Protein AF-A0A7X9JIZ4-F1 (afdb_monomer_lite)

Secondary structure (DSSP, 8-state):
-----EEE-GGGGGTT-SHHHHH-GGGTT-SS---EEEE-TTTTTSSPPPPHHHHHH--STTSSTTT--GGGEESEEE---TT-EEEEEETTS-EEEEEEEEE--STT--EEEEEEE--

Sequence (119 aa):
NLPSPVLSSPGEMDNSSTEAQTYYPCIANWNPRNYTLWDISLDNGNYAPLTAADFNAAQNDSLLIVSYHPVWGKKKFRWATTGKIIPFITGAGKLGLIHVVRADSVDTGSMIIDVKIQQ

Structure (mmCIF, N/CA/C/O backbone):
data_AF-A0A7X9JIZ4-F1
#
_entry.id   AF-A0A7X9JIZ4-F1
#
loop_
_atom_site.group_PDB
_atom_site.id
_atom_site.type_symbol
_atom_site.label_atom_id
_atom_site.label_alt_id
_atom_site.label_comp_id
_atom_site.label_asym_id
_atom_site.label_entity_id
_atom_site.label_seq_id
_atom_site.pdbx_PDB_ins_code
_atom_site.Cartn_x
_atom_site.Cartn_y
_atom_site.Cartn_z
_atom_site.occupancy
_atom_site.B_iso_or_equiv
_atom_site.auth_seq_id
_atom_site.auth_comp_id
_atom_site.auth_asym_id
_atom_site.auth_atom_id
_atom_site.pdbx_PDB_model_num
ATOM 1 N N . ASN A 1 1 ? 21.450 0.164 -7.819 1.00 49.53 1 ASN A N 1
ATOM 2 C CA . ASN A 1 1 ? 20.141 0.217 -7.137 1.00 49.53 1 ASN A CA 1
ATOM 3 C C . ASN A 1 1 ? 19.471 -1.126 -7.303 1.00 49.53 1 ASN A C 1
ATOM 5 O O . ASN A 1 1 ? 19.138 -1.467 -8.428 1.00 49.53 1 ASN A O 1
ATOM 9 N N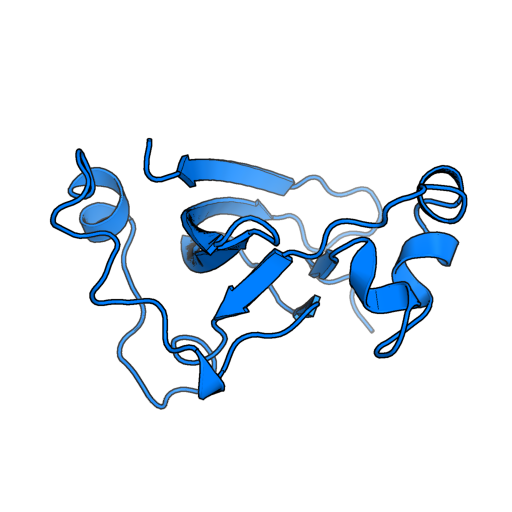 . LEU A 1 2 ? 19.365 -1.910 -6.230 1.00 53.34 2 LEU A N 1
ATOM 10 C CA . LEU A 1 2 ? 18.581 -3.145 -6.256 1.00 53.34 2 LEU A CA 1
ATOM 11 C C . LEU A 1 2 ? 17.095 -2.773 -6.403 1.00 53.34 2 LEU A C 1
ATOM 13 O O . LEU A 1 2 ? 16.680 -1.773 -5.804 1.00 53.34 2 LEU A O 1
ATOM 17 N N . PRO A 1 3 ? 16.304 -3.513 -7.197 1.00 69.81 3 PRO A N 1
ATOM 18 C CA . PRO A 1 3 ? 14.863 -3.319 -7.233 1.00 69.81 3 PRO A CA 1
ATOM 19 C C . PRO A 1 3 ? 14.313 -3.500 -5.815 1.00 69.81 3 PRO A C 1
ATOM 21 O O . PRO A 1 3 ? 14.637 -4.460 -5.117 1.00 69.81 3 PRO A O 1
ATOM 24 N N . SER A 1 4 ? 13.542 -2.513 -5.362 1.00 80.44 4 SER A N 1
ATOM 25 C CA . SER A 1 4 ? 12.956 -2.509 -4.024 1.00 80.44 4 SER A CA 1
ATOM 26 C C . SER A 1 4 ? 11.438 -2.578 -4.141 1.00 80.44 4 SER A C 1
ATOM 28 O O . SER A 1 4 ? 10.877 -1.948 -5.041 1.00 80.44 4 SER A O 1
ATOM 30 N N . PRO A 1 5 ? 10.764 -3.311 -3.244 1.00 88.56 5 PRO A N 1
ATOM 31 C CA . PRO A 1 5 ? 9.315 -3.293 -3.172 1.00 88.56 5 PRO A CA 1
ATOM 32 C C . PRO A 1 5 ? 8.812 -1.906 -2.760 1.00 88.56 5 PRO A C 1
ATOM 34 O O . PRO A 1 5 ? 9.238 -1.348 -1.741 1.00 88.56 5 PRO A O 1
ATOM 37 N N . VAL A 1 6 ? 7.906 -1.346 -3.562 1.00 89.75 6 VAL A N 1
ATOM 38 C CA . VAL A 1 6 ? 7.384 0.017 -3.405 1.00 89.75 6 VAL A CA 1
ATOM 39 C C . VAL A 1 6 ? 5.865 0.007 -3.523 1.00 89.75 6 VAL A C 1
ATOM 41 O O . VAL A 1 6 ? 5.315 -0.600 -4.440 1.00 89.75 6 VAL A O 1
ATOM 44 N N . LEU A 1 7 ? 5.199 0.732 -2.626 1.00 90.38 7 LEU A N 1
ATOM 45 C CA . LEU A 1 7 ? 3.788 1.084 -2.757 1.00 90.38 7 LEU A CA 1
ATOM 46 C C . LEU A 1 7 ? 3.697 2.513 -3.300 1.00 90.38 7 LEU A C 1
ATOM 48 O O . LEU A 1 7 ? 4.249 3.442 -2.705 1.00 90.38 7 LEU A O 1
ATOM 52 N N . SER A 1 8 ? 3.021 2.677 -4.435 1.00 90.25 8 SER A N 1
ATOM 53 C CA . SER A 1 8 ? 2.849 3.962 -5.119 1.00 90.25 8 SER A CA 1
ATOM 54 C C . SER A 1 8 ? 1.371 4.250 -5.320 1.00 90.25 8 SER A C 1
ATOM 56 O O . SER A 1 8 ? 0.626 3.431 -5.856 1.00 90.25 8 SER A O 1
ATOM 58 N N . SER A 1 9 ? 0.934 5.415 -4.851 1.00 90.38 9 SER A N 1
ATOM 59 C CA . SER A 1 9 ? -0.459 5.838 -4.956 1.00 90.38 9 SER A CA 1
ATOM 60 C C . SER A 1 9 ? -0.661 6.548 -6.299 1.00 90.38 9 SER A C 1
ATOM 62 O O . SER A 1 9 ? 0.191 7.354 -6.664 1.00 90.38 9 SER A O 1
ATOM 64 N N . PRO A 1 10 ? -1.793 6.381 -7.008 1.00 85.38 10 PRO A N 1
ATOM 65 C CA . PRO A 1 10 ? -2.052 7.117 -8.250 1.00 85.38 10 PRO A CA 1
ATOM 66 C C . PRO A 1 10 ? -1.926 8.640 -8.087 1.00 85.38 10 PRO A C 1
ATOM 68 O O . PRO A 1 10 ? -1.320 9.309 -8.922 1.00 85.38 10 PRO A O 1
ATOM 71 N N . GLY A 1 11 ? -2.403 9.183 -6.960 1.00 83.44 11 GLY A N 1
ATOM 72 C CA . GLY A 1 11 ? -2.251 10.604 -6.629 1.00 83.44 11 GLY A CA 1
ATOM 73 C C . GLY A 1 11 ? -0.815 11.073 -6.322 1.00 83.44 11 GLY A C 1
ATOM 74 O O . GLY A 1 11 ? -0.620 12.263 -6.067 1.00 83.44 11 GLY A O 1
ATOM 75 N N . GLU A 1 12 ? 0.197 10.187 -6.306 1.00 83.75 12 GLU A N 1
ATOM 76 C CA . GLU A 1 12 ? 1.632 10.554 -6.281 1.00 83.75 12 GLU A CA 1
ATOM 77 C C . GLU A 1 12 ? 1.985 11.412 -7.506 1.00 83.75 12 GLU A C 1
ATOM 79 O O . GLU A 1 12 ? 2.756 12.365 -7.389 1.00 83.75 12 GLU A O 1
ATOM 84 N N . MET A 1 13 ? 1.350 11.139 -8.650 1.00 83.25 13 MET A N 1
ATOM 85 C CA . MET A 1 13 ? 1.613 11.802 -9.933 1.00 83.25 13 MET A CA 1
ATOM 86 C C . MET A 1 13 ? 1.115 13.244 -10.014 1.00 83.25 13 MET A C 1
ATOM 88 O O . MET A 1 13 ? 1.514 13.970 -10.920 1.00 83.25 13 MET A O 1
ATOM 92 N N . ASP A 1 14 ? 0.274 13.677 -9.077 1.00 80.94 14 ASP A N 1
ATOM 93 C CA . ASP A 1 14 ? -0.273 15.034 -9.099 1.00 80.94 14 ASP A CA 1
ATOM 94 C C . ASP A 1 14 ? 0.711 16.062 -8.534 1.00 80.94 14 ASP A C 1
ATOM 96 O O . ASP A 1 14 ? 0.697 17.222 -8.934 1.00 80.94 14 ASP A O 1
ATOM 100 N N . ASN A 1 15 ? 1.547 15.663 -7.567 1.00 77.06 15 ASN A N 1
ATOM 101 C CA . ASN A 1 15 ? 2.394 16.609 -6.833 1.00 77.06 15 ASN A CA 1
ATOM 102 C C . ASN A 1 15 ? 3.607 15.996 -6.107 1.00 77.06 15 ASN A C 1
ATOM 104 O O . ASN A 1 15 ? 4.226 16.689 -5.302 1.00 77.06 15 ASN A O 1
ATOM 108 N N . SER A 1 16 ? 3.936 14.719 -6.329 1.00 77.00 16 SER A N 1
ATOM 109 C CA . SER A 1 16 ? 5.021 14.042 -5.605 1.00 77.00 16 SER A CA 1
ATOM 110 C C . SER A 1 16 ? 6.041 13.372 -6.523 1.00 77.00 16 SER A C 1
ATOM 112 O O . SER A 1 16 ? 7.236 13.541 -6.298 1.00 77.00 16 SER A O 1
ATOM 114 N N . SER A 1 17 ? 5.616 12.582 -7.512 1.00 82.00 17 SER A N 1
ATOM 115 C CA . SER A 1 17 ? 6.511 11.895 -8.454 1.00 82.00 17 SER A CA 1
ATOM 116 C C . SER A 1 17 ? 5.733 11.232 -9.588 1.00 82.00 17 SER A C 1
ATOM 118 O O . SER A 1 17 ? 4.607 10.776 -9.414 1.00 82.00 17 SER A O 1
ATOM 120 N N . THR A 1 18 ? 6.367 11.135 -10.753 1.00 84.19 18 THR A N 1
ATOM 121 C CA . THR A 1 18 ? 5.846 10.473 -11.952 1.00 84.19 18 THR A CA 1
ATOM 122 C C . THR A 1 18 ? 6.382 9.048 -12.135 1.00 84.19 18 THR A C 1
ATOM 124 O O . THR A 1 18 ? 6.166 8.444 -13.177 1.00 84.19 18 THR A O 1
ATOM 127 N N . GLU A 1 19 ? 7.071 8.462 -11.150 1.00 85.44 19 GLU A N 1
ATOM 128 C CA . GLU A 1 19 ? 7.631 7.105 -11.297 1.00 85.44 19 GLU A CA 1
ATOM 129 C C . GLU A 1 19 ? 6.545 6.045 -11.551 1.00 85.44 19 GLU A C 1
ATOM 131 O O . GLU A 1 19 ? 6.765 5.113 -12.320 1.00 85.44 19 GLU A O 1
ATOM 136 N N . ALA A 1 20 ? 5.360 6.190 -10.948 1.00 84.69 20 ALA A N 1
ATOM 137 C CA . ALA A 1 20 ? 4.294 5.197 -11.059 1.00 84.69 20 ALA A CA 1
ATOM 138 C C . ALA A 1 20 ? 3.790 5.016 -12.506 1.00 84.69 20 ALA A C 1
ATOM 140 O O . ALA A 1 20 ? 3.579 3.882 -12.928 1.00 84.69 20 ALA A O 1
ATOM 141 N N . GLN A 1 21 ? 3.678 6.094 -13.298 1.00 87.56 21 GLN A N 1
ATOM 142 C CA . GLN A 1 21 ? 3.286 6.002 -14.717 1.00 87.56 21 GLN A CA 1
ATOM 143 C C . GLN A 1 21 ? 4.354 5.347 -15.600 1.00 87.56 21 GLN A C 1
ATOM 145 O O . GLN A 1 21 ? 4.012 4.816 -16.652 1.00 87.56 21 GLN A O 1
ATOM 150 N N . THR A 1 22 ? 5.628 5.359 -15.194 1.00 86.94 22 THR A N 1
ATOM 151 C CA . THR A 1 22 ? 6.700 4.695 -15.952 1.00 86.94 22 THR A CA 1
ATOM 152 C C . THR A 1 22 ? 6.515 3.179 -15.946 1.00 86.94 22 THR A C 1
ATOM 154 O O . THR A 1 22 ? 6.746 2.531 -16.962 1.00 86.94 22 THR A O 1
ATOM 157 N N . TYR A 1 23 ? 6.070 2.618 -14.817 1.00 84.38 23 TYR A N 1
ATOM 158 C CA . TYR A 1 23 ? 5.842 1.176 -14.660 1.00 84.38 23 TYR A CA 1
ATOM 159 C C . TYR A 1 23 ? 4.394 0.766 -14.943 1.00 84.38 23 TYR A C 1
ATOM 161 O O . TYR A 1 23 ? 4.146 -0.337 -15.422 1.00 84.38 23 TYR A O 1
ATOM 169 N N . TYR A 1 24 ? 3.439 1.665 -14.697 1.00 86.25 24 TYR A N 1
ATOM 170 C CA . TYR A 1 24 ? 2.013 1.434 -14.905 1.00 86.25 24 TYR A CA 1
ATOM 171 C C . TYR A 1 24 ? 1.397 2.562 -15.751 1.00 86.25 24 TYR A C 1
ATOM 173 O O . TYR A 1 24 ? 0.652 3.394 -15.238 1.00 86.25 24 TYR A O 1
ATOM 181 N N . PRO A 1 25 ? 1.642 2.620 -17.072 1.00 88.06 25 PRO A N 1
ATOM 182 C CA . PRO A 1 25 ? 1.117 3.703 -17.911 1.00 88.06 25 PRO A CA 1
ATOM 183 C C . PRO A 1 25 ? -0.416 3.823 -17.885 1.00 88.06 25 PRO A C 1
ATOM 185 O O . PRO A 1 25 ? -0.966 4.907 -18.069 1.00 88.06 25 PRO A O 1
ATOM 188 N N . CYS A 1 26 ? -1.122 2.720 -17.610 1.00 87.00 26 CYS A N 1
ATOM 189 C CA . CYS A 1 26 ? -2.582 2.681 -17.550 1.00 87.00 26 CYS A CA 1
ATOM 190 C C . CYS A 1 26 ? -3.188 3.570 -16.450 1.00 87.00 26 CYS A C 1
ATOM 192 O O . CYS A 1 26 ? -4.331 4.003 -16.601 1.00 87.00 26 CYS A O 1
ATOM 194 N N . ILE A 1 27 ? -2.446 3.874 -15.376 1.00 86.62 27 ILE A N 1
ATOM 195 C CA . ILE A 1 27 ? -2.955 4.704 -14.273 1.00 86.62 27 ILE A CA 1
ATOM 196 C C . ILE A 1 27 ? -2.797 6.210 -14.529 1.00 86.62 27 ILE A C 1
ATOM 198 O O . ILE A 1 27 ? -3.401 7.017 -13.824 1.00 86.62 27 ILE A O 1
ATOM 202 N N . ALA A 1 28 ? -2.024 6.613 -15.548 1.00 86.31 28 ALA A N 1
ATOM 203 C CA . ALA A 1 28 ? -1.743 8.023 -15.840 1.00 86.31 28 ALA A CA 1
ATOM 204 C C . ALA A 1 28 ? -3.009 8.819 -16.217 1.00 86.31 28 ALA A C 1
ATOM 206 O O . ALA A 1 28 ? -3.146 9.996 -15.870 1.00 86.31 28 ALA A O 1
ATOM 207 N N . ASN A 1 29 ? -3.962 8.157 -16.879 1.00 87.06 29 ASN A N 1
ATOM 208 C CA . ASN A 1 29 ? -5.194 8.769 -17.383 1.00 87.06 29 ASN A CA 1
ATOM 209 C C . ASN A 1 29 ? -6.395 8.623 -16.431 1.00 87.06 29 ASN A C 1
ATOM 211 O O . ASN A 1 29 ? -7.515 8.955 -16.812 1.00 87.06 29 ASN A O 1
ATOM 215 N N . TRP A 1 30 ? -6.204 8.109 -15.210 1.00 88.94 30 TRP A N 1
ATOM 216 C CA . TRP A 1 30 ? -7.297 7.997 -14.241 1.00 88.94 30 TRP A CA 1
ATOM 217 C C . TRP A 1 30 ? -7.818 9.377 -13.829 1.00 88.94 30 TRP A C 1
ATOM 219 O O . TRP A 1 30 ? -7.034 10.292 -13.578 1.00 88.94 30 TRP A O 1
ATOM 229 N N . ASN A 1 31 ? -9.142 9.513 -13.736 1.00 85.19 31 ASN A N 1
ATOM 230 C CA . ASN A 1 31 ? -9.812 10.717 -13.254 1.00 85.19 31 ASN A CA 1
ATOM 231 C C . ASN A 1 31 ? -11.095 10.339 -12.477 1.00 85.19 31 ASN A C 1
ATOM 233 O O . ASN A 1 31 ? -12.016 9.802 -13.095 1.00 85.19 31 ASN A O 1
ATOM 237 N N . PRO A 1 32 ? -11.183 10.597 -11.158 1.00 84.25 32 PRO A N 1
ATOM 238 C CA . PRO A 1 32 ? -10.144 11.181 -10.308 1.00 84.25 32 PRO A CA 1
ATOM 239 C C . PRO A 1 32 ? -9.014 10.186 -9.994 1.00 84.25 32 PRO A C 1
ATOM 241 O O . PRO A 1 32 ? -9.231 8.976 -9.899 1.00 84.25 32 PRO A O 1
ATOM 244 N N . ARG A 1 33 ? -7.795 10.693 -9.771 1.00 85.00 33 ARG A N 1
ATOM 245 C CA . ARG A 1 33 ? -6.695 9.894 -9.207 1.00 85.00 33 ARG A CA 1
ATOM 246 C C . ARG A 1 33 ? -6.823 9.874 -7.692 1.00 85.00 33 ARG A C 1
ATOM 248 O O . ARG A 1 33 ? -6.382 10.790 -7.003 1.00 85.00 33 ARG A O 1
ATOM 255 N N . ASN A 1 34 ? -7.437 8.825 -7.159 1.00 85.75 34 ASN A N 1
ATOM 256 C CA . ASN A 1 34 ? -7.522 8.668 -5.711 1.00 85.75 34 ASN A CA 1
ATOM 257 C C . ASN A 1 34 ? -6.120 8.526 -5.110 1.00 85.75 34 ASN A C 1
ATOM 259 O O . ASN A 1 34 ? -5.251 7.851 -5.673 1.00 85.75 34 ASN A O 1
ATOM 263 N N . TYR A 1 35 ? -5.902 9.160 -3.958 1.00 85.00 35 TYR A N 1
ATOM 264 C CA . TYR A 1 35 ? -4.660 9.010 -3.217 1.00 85.00 35 TYR A CA 1
ATOM 265 C C . TYR A 1 35 ? -4.804 8.009 -2.072 1.00 85.00 35 TYR A C 1
ATOM 267 O O . TYR A 1 35 ? -5.873 7.845 -1.493 1.00 85.00 35 TYR A O 1
ATOM 275 N N . THR A 1 36 ? -3.706 7.338 -1.749 1.00 90.75 36 THR A N 1
ATOM 276 C CA . THR A 1 36 ? -3.513 6.607 -0.495 1.00 90.75 36 THR A CA 1
ATOM 277 C C . THR A 1 36 ? -2.257 7.161 0.158 1.00 90.75 36 THR A C 1
ATOM 279 O O . THR A 1 36 ? -1.258 7.390 -0.527 1.00 90.75 36 THR A O 1
ATOM 282 N N . LEU A 1 37 ? -2.321 7.439 1.458 1.00 91.62 37 LEU A N 1
ATOM 283 C CA . LEU A 1 37 ? -1.160 7.864 2.233 1.00 91.62 37 LEU A CA 1
ATOM 284 C C . LEU A 1 37 ? -0.755 6.730 3.163 1.00 91.62 37 LEU A C 1
ATOM 286 O O . LEU A 1 37 ? -1.569 6.279 3.965 1.00 91.62 37 LEU A O 1
ATOM 290 N N . TRP A 1 38 ? 0.495 6.298 3.059 1.00 91.56 38 TRP A N 1
ATOM 291 C CA . TRP A 1 38 ? 1.098 5.319 3.957 1.00 91.56 38 TRP A CA 1
ATOM 292 C C . TRP A 1 38 ? 1.867 6.027 5.059 1.00 91.56 38 TRP A C 1
ATOM 294 O O . TRP A 1 38 ? 2.630 6.956 4.785 1.00 91.56 38 TRP A O 1
ATOM 304 N N . ASP A 1 39 ? 1.666 5.587 6.292 1.00 89.88 39 ASP A N 1
ATOM 305 C CA . ASP A 1 39 ? 2.393 6.101 7.440 1.00 89.88 39 ASP A CA 1
ATOM 306 C C . ASP A 1 39 ? 3.803 5.499 7.496 1.00 89.88 39 ASP A C 1
ATOM 308 O O . ASP A 1 39 ? 3.978 4.283 7.578 1.00 89.88 39 ASP A O 1
ATOM 312 N N . ILE A 1 40 ? 4.815 6.366 7.459 1.00 87.62 40 ILE A N 1
ATOM 313 C CA . ILE A 1 40 ? 6.230 5.987 7.585 1.00 87.62 40 ILE A CA 1
ATOM 314 C C . ILE A 1 40 ? 6.775 6.165 9.012 1.00 87.62 40 ILE A C 1
ATOM 316 O O . ILE A 1 40 ? 7.971 5.980 9.237 1.00 87.62 40 ILE A O 1
ATOM 320 N N . SER A 1 41 ? 5.938 6.554 9.976 1.00 84.38 41 SER A N 1
ATOM 321 C CA . SER A 1 41 ? 6.322 6.805 11.372 1.00 84.38 41 SER A CA 1
ATOM 322 C C . SER A 1 41 ? 6.886 5.564 12.071 1.00 84.38 41 SER A C 1
ATOM 324 O O . SER A 1 41 ? 7.786 5.663 12.900 1.00 84.38 41 SER A O 1
ATOM 326 N N . LEU A 1 42 ? 6.412 4.382 11.685 1.00 79.94 42 LEU A N 1
ATOM 327 C CA . LEU A 1 42 ? 6.906 3.104 12.196 1.00 79.94 42 LEU A CA 1
ATOM 328 C C . LEU A 1 42 ? 8.207 2.657 11.512 1.00 79.94 42 LEU A C 1
ATOM 330 O O . LEU A 1 42 ? 8.894 1.775 12.018 1.00 79.94 42 LEU A O 1
ATOM 334 N N . ASP A 1 43 ? 8.552 3.262 10.370 1.00 77.69 43 ASP A N 1
ATOM 335 C CA . ASP A 1 43 ? 9.732 2.907 9.573 1.00 77.69 43 ASP A CA 1
ATOM 336 C C . ASP A 1 43 ? 10.913 3.866 9.774 1.00 77.69 43 ASP A C 1
ATOM 338 O O . ASP A 1 43 ? 12.062 3.526 9.506 1.00 77.69 43 ASP A O 1
ATOM 342 N N . ASN A 1 44 ? 10.646 5.076 10.266 1.00 72.50 44 ASN A N 1
ATOM 343 C CA . ASN A 1 44 ? 11.671 6.087 10.533 1.00 72.50 44 ASN A CA 1
ATOM 344 C C . ASN A 1 44 ? 12.316 5.957 11.929 1.00 72.50 44 ASN A C 1
ATOM 346 O O . ASN A 1 44 ? 13.150 6.786 12.287 1.00 72.50 44 ASN A O 1
ATOM 350 N N . GLY A 1 45 ? 11.927 4.942 12.711 1.00 68.81 45 GLY A N 1
ATOM 351 C CA . GLY A 1 45 ? 12.443 4.681 14.057 1.00 68.81 45 GLY A CA 1
ATOM 352 C C . GLY A 1 45 ? 11.866 5.570 15.164 1.00 68.81 45 GLY A C 1
ATOM 353 O O . GLY A 1 45 ? 12.277 5.428 16.313 1.00 68.81 45 GLY A O 1
ATOM 354 N N . ASN A 1 46 ? 10.918 6.462 14.856 1.00 70.31 46 ASN A N 1
ATOM 355 C CA . ASN A 1 46 ? 10.288 7.327 15.860 1.00 70.31 46 ASN A CA 1
ATOM 356 C C . ASN A 1 46 ? 9.244 6.589 16.710 1.00 70.31 46 ASN A C 1
ATOM 358 O O . ASN A 1 46 ? 8.953 7.017 17.825 1.00 70.31 46 ASN A O 1
ATOM 362 N N . TYR A 1 47 ? 8.689 5.488 16.197 1.00 76.19 47 TYR A N 1
ATOM 363 C CA . TYR A 1 47 ? 7.682 4.678 16.877 1.00 76.19 47 TYR A CA 1
ATOM 364 C C . TYR A 1 47 ? 7.997 3.188 16.736 1.00 76.19 47 TYR A C 1
ATOM 366 O O . TYR A 1 47 ? 8.645 2.764 15.778 1.00 76.19 47 TYR A O 1
ATOM 374 N N . ALA A 1 48 ? 7.543 2.389 17.704 1.00 80.19 48 ALA A N 1
ATOM 375 C CA . ALA A 1 48 ? 7.730 0.944 17.673 1.00 80.19 48 ALA A CA 1
ATOM 376 C C . ALA A 1 48 ? 6.972 0.329 16.479 1.00 80.19 48 ALA A C 1
ATOM 378 O O . ALA A 1 48 ? 5.794 0.646 16.299 1.00 80.19 48 ALA A O 1
ATOM 379 N N . PRO A 1 49 ? 7.604 -0.546 15.676 1.00 81.38 49 PRO A N 1
ATOM 380 C CA . PRO A 1 49 ? 6.943 -1.172 14.542 1.00 81.38 49 PRO A CA 1
ATOM 381 C C . PRO A 1 49 ? 5.824 -2.105 15.007 1.00 81.38 49 PRO A C 1
ATOM 383 O O . PRO A 1 49 ? 5.952 -2.805 16.010 1.00 81.38 49 PRO A O 1
ATOM 386 N N . LEU A 1 50 ? 4.739 -2.138 14.238 1.00 84.69 50 LEU A N 1
ATOM 387 C CA . LEU A 1 50 ? 3.650 -3.086 14.444 1.00 84.69 50 LEU A CA 1
ATOM 388 C C . LEU A 1 50 ? 4.060 -4.496 14.006 1.00 84.69 50 LEU A C 1
ATOM 390 O O . LEU A 1 50 ? 4.804 -4.677 13.037 1.00 84.69 50 LEU A O 1
ATOM 394 N N . THR A 1 51 ? 3.523 -5.498 14.694 1.00 86.19 51 THR A N 1
ATOM 395 C CA . THR A 1 51 ? 3.780 -6.915 14.428 1.00 86.19 51 THR A CA 1
ATOM 396 C C . THR A 1 51 ? 2.611 -7.587 13.707 1.00 86.19 51 THR A C 1
ATOM 398 O O . THR A 1 51 ? 1.473 -7.117 13.725 1.00 86.19 51 THR A O 1
ATOM 401 N N . ALA A 1 52 ? 2.860 -8.756 13.110 1.00 86.81 52 ALA A N 1
ATOM 402 C CA . ALA A 1 52 ? 1.795 -9.575 12.528 1.00 86.81 52 ALA A CA 1
ATOM 403 C C . ALA A 1 52 ? 0.731 -9.994 13.566 1.00 86.81 52 ALA A C 1
ATOM 405 O O . ALA A 1 52 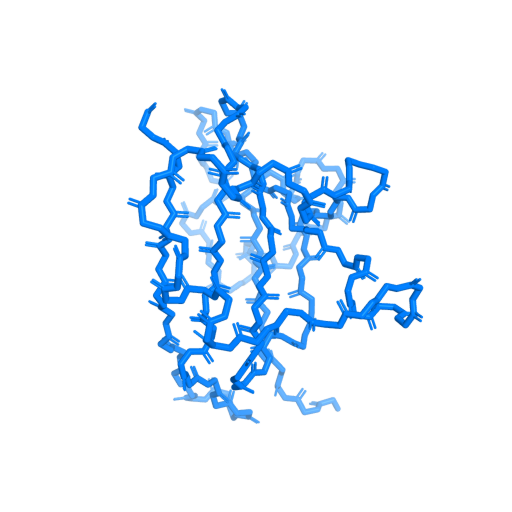? -0.434 -10.178 13.214 1.00 86.81 52 ALA A O 1
ATOM 406 N N . ALA A 1 53 ? 1.101 -10.114 14.847 1.00 86.12 53 ALA A N 1
ATOM 407 C CA . ALA A 1 53 ? 0.145 -10.373 15.921 1.00 86.12 53 ALA A CA 1
ATOM 408 C C . ALA A 1 53 ? -0.811 -9.185 16.115 1.00 86.12 53 ALA A C 1
ATOM 410 O O . ALA A 1 53 ? -2.021 -9.399 16.190 1.00 86.12 53 ALA A O 1
ATOM 411 N N . ASP A 1 54 ? -0.292 -7.952 16.090 1.00 84.00 54 ASP A N 1
ATOM 412 C CA . ASP A 1 54 ? -1.106 -6.729 16.156 1.00 84.00 54 ASP A CA 1
ATOM 413 C C . ASP A 1 54 ? -2.059 -6.637 14.960 1.00 84.00 54 ASP A C 1
ATOM 415 O O . ASP A 1 54 ? -3.250 -6.357 15.110 1.00 84.00 54 ASP A O 1
ATOM 419 N N . PHE A 1 55 ? -1.558 -6.966 13.764 1.00 86.38 55 PHE A N 1
ATOM 420 C CA . PHE A 1 55 ? -2.380 -7.035 12.560 1.00 86.38 55 PHE A CA 1
ATOM 421 C C . PHE A 1 55 ? -3.502 -8.070 12.686 1.00 86.38 55 PHE A C 1
ATOM 423 O O . PHE A 1 55 ? -4.647 -7.785 12.340 1.00 86.38 55 PHE A O 1
ATOM 430 N N . ASN A 1 56 ? -3.216 -9.266 13.202 1.00 84.75 56 ASN A N 1
ATOM 431 C CA . ASN A 1 56 ? -4.217 -10.322 13.378 1.00 84.75 56 ASN A CA 1
ATOM 432 C C . ASN A 1 56 ? -5.249 -9.983 14.464 1.00 84.75 56 ASN A C 1
ATOM 434 O O . ASN A 1 56 ? -6.430 -10.303 14.291 1.00 84.75 56 ASN A O 1
ATOM 438 N N . ALA A 1 57 ? -4.824 -9.295 15.526 1.00 82.69 57 ALA A N 1
ATOM 439 C CA . ALA A 1 57 ? -5.684 -8.804 16.600 1.00 82.69 57 ALA A CA 1
ATOM 440 C C . ALA A 1 57 ? -6.611 -7.658 16.153 1.00 82.69 57 ALA A C 1
ATOM 442 O O . ALA A 1 57 ? -7.686 -7.482 16.729 1.00 82.69 57 ALA A O 1
ATOM 443 N N . ALA A 1 58 ? -6.251 -6.916 15.100 1.00 77.12 58 ALA A N 1
ATOM 444 C CA . ALA A 1 58 ? -7.119 -5.913 14.488 1.00 77.12 58 ALA A CA 1
ATOM 445 C C . ALA A 1 58 ? -8.307 -6.592 13.773 1.00 77.12 58 ALA A C 1
ATOM 447 O O . ALA A 1 58 ? -8.239 -6.930 12.592 1.00 77.12 58 ALA A O 1
ATOM 448 N N . GLN A 1 59 ? -9.378 -6.870 14.518 1.00 69.25 59 GLN A N 1
ATOM 449 C CA . GLN A 1 59 ? -10.571 -7.587 14.042 1.00 69.25 59 GLN A CA 1
ATOM 450 C C . GLN A 1 59 ? -11.760 -6.646 13.747 1.00 69.25 59 GLN A C 1
ATOM 452 O O . GLN A 1 59 ? -12.611 -7.018 12.953 1.00 69.25 59 GLN A O 1
ATOM 457 N N . ASN A 1 60 ? -11.806 -5.444 14.344 1.00 61.06 60 ASN A N 1
ATOM 458 C CA . ASN A 1 60 ? -12.838 -4.401 14.173 1.00 61.06 60 ASN A CA 1
ATOM 459 C C . ASN A 1 60 ? -12.239 -2.988 14.406 1.00 61.06 60 ASN A C 1
ATOM 461 O O . ASN A 1 60 ? -11.096 -2.875 14.859 1.00 61.06 60 ASN A O 1
ATOM 465 N N . ASP A 1 61 ? -13.025 -1.929 14.154 1.00 53.34 61 ASP A N 1
ATOM 466 C CA . ASP A 1 61 ? -12.714 -0.478 14.243 1.00 53.34 61 ASP A CA 1
ATOM 467 C C . ASP A 1 61 ? -11.929 0.018 15.472 1.00 53.34 61 ASP A C 1
ATOM 469 O O . ASP A 1 61 ? -11.374 1.116 15.460 1.00 53.34 61 ASP A O 1
ATOM 473 N N . SER A 1 62 ? -11.847 -0.765 16.545 1.00 51.47 62 SER A N 1
ATOM 474 C CA . SER A 1 62 ? -11.312 -0.326 17.837 1.00 51.47 62 SER A CA 1
ATOM 475 C C . SER A 1 62 ? -9.779 -0.313 17.954 1.00 51.47 62 SER A C 1
ATOM 477 O O . SER A 1 62 ? -9.268 0.235 18.925 1.00 51.47 62 SER A O 1
ATOM 479 N N . LEU A 1 63 ? -9.029 -0.873 16.996 1.00 55.28 63 LEU A N 1
ATOM 480 C CA . LEU A 1 63 ? -7.549 -0.907 17.030 1.00 55.28 63 LEU A CA 1
ATOM 481 C C . LEU A 1 63 ? -6.873 -0.241 15.814 1.00 55.28 63 LEU A C 1
ATOM 483 O O . LEU A 1 63 ? -5.660 -0.040 15.819 1.00 55.28 63 LEU A O 1
ATOM 487 N N . LEU A 1 64 ? -7.644 0.155 14.794 1.00 58.28 64 LEU A N 1
ATOM 488 C CA . LEU A 1 64 ? -7.139 0.800 13.569 1.00 58.28 64 LEU A CA 1
ATOM 489 C C . LEU A 1 64 ? -6.645 2.243 13.793 1.00 58.28 64 LEU A C 1
ATOM 491 O O . LEU A 1 64 ? -5.827 2.740 13.024 1.00 58.28 64 LEU A O 1
ATOM 495 N N . ILE A 1 65 ? -7.111 2.904 14.857 1.00 51.91 65 ILE A N 1
ATOM 496 C CA . ILE A 1 65 ? -6.947 4.351 15.083 1.00 51.91 65 ILE A CA 1
ATOM 497 C C . ILE A 1 65 ? -5.632 4.733 15.791 1.00 51.91 65 ILE A C 1
ATOM 499 O O . ILE A 1 65 ? -5.187 5.867 15.657 1.00 51.91 65 ILE A O 1
ATOM 503 N N . VAL A 1 66 ? -4.965 3.823 16.509 1.00 55.03 66 VAL A N 1
ATOM 504 C CA . VAL A 1 66 ? -3.783 4.195 17.324 1.00 55.03 66 VAL A CA 1
ATOM 505 C C . VAL A 1 66 ? -2.478 4.267 16.520 1.00 55.03 66 VAL A C 1
ATOM 507 O O . VAL A 1 66 ? -1.529 4.906 16.962 1.00 55.03 66 VAL A O 1
ATOM 510 N N . SER A 1 67 ? -2.404 3.646 15.340 1.00 63.75 67 SER A N 1
ATOM 511 C CA . SER A 1 67 ? -1.123 3.492 14.633 1.00 63.75 67 SER A CA 1
ATOM 512 C C . SER A 1 67 ? -0.879 4.466 13.484 1.00 63.75 67 SER A C 1
ATOM 514 O O . SER A 1 67 ? 0.282 4.703 13.161 1.00 63.75 67 SER A O 1
ATOM 516 N N . TYR A 1 68 ? -1.924 5.032 12.869 1.00 77.50 68 TYR A N 1
ATOM 517 C CA . TYR A 1 68 ? -1.751 5.976 11.764 1.00 77.50 68 TYR A CA 1
ATOM 518 C C . TYR A 1 68 ? -1.482 7.390 12.283 1.00 77.50 68 TYR A C 1
ATOM 520 O O . TYR A 1 68 ? -2.339 8.014 12.908 1.00 77.50 68 TYR A O 1
ATOM 528 N N . HIS A 1 69 ? -0.314 7.926 11.946 1.00 81.06 69 HIS A N 1
ATOM 529 C CA . HIS A 1 69 ? 0.103 9.283 12.265 1.00 81.06 69 HIS A CA 1
ATOM 530 C C . HIS A 1 69 ? -0.029 10.186 11.026 1.00 81.06 69 HIS A C 1
ATOM 532 O O . HIS A 1 69 ? 0.810 10.125 10.122 1.00 81.06 69 HIS A O 1
ATOM 538 N N . PRO A 1 70 ? -1.022 11.100 10.974 1.00 79.69 70 PRO A N 1
ATOM 539 C CA . PRO A 1 70 ? -1.307 11.895 9.776 1.00 79.69 70 PRO A CA 1
ATOM 540 C C . PRO A 1 70 ? -0.131 12.734 9.266 1.00 79.69 70 PRO A C 1
ATOM 542 O O . PRO A 1 70 ? 0.017 12.918 8.060 1.00 79.69 70 PRO A O 1
ATOM 545 N N . VAL A 1 71 ? 0.733 13.205 10.172 1.00 84.62 71 VAL A N 1
ATOM 546 C CA . VAL A 1 71 ? 1.925 14.016 9.855 1.00 84.62 71 VAL A CA 1
ATOM 547 C C . V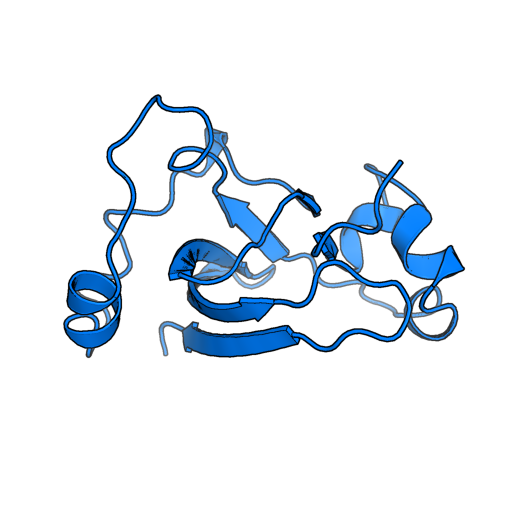AL A 1 71 ? 2.926 13.255 8.974 1.00 84.62 71 VAL A C 1
ATOM 549 O O . VAL A 1 71 ? 3.679 13.859 8.207 1.00 84.62 71 VAL A O 1
ATOM 552 N N . TRP A 1 72 ? 2.917 11.925 9.050 1.00 84.38 72 TRP A N 1
ATOM 553 C CA . TRP A 1 72 ? 3.865 11.048 8.371 1.00 84.38 72 TRP A CA 1
ATOM 554 C C . TRP A 1 72 ? 3.274 10.354 7.139 1.00 84.38 72 TRP A C 1
ATOM 556 O O . TRP A 1 72 ? 3.976 9.586 6.488 1.00 84.38 72 TRP A O 1
ATOM 566 N N . GLY A 1 73 ? 2.033 10.663 6.756 1.00 86.75 73 GLY A N 1
ATOM 567 C CA . GLY A 1 73 ? 1.409 10.112 5.556 1.00 86.75 73 GLY A CA 1
ATOM 568 C C . GLY A 1 73 ? 2.158 10.497 4.275 1.00 86.75 73 GLY A C 1
ATOM 569 O O . GLY A 1 73 ? 2.278 11.679 3.935 1.00 86.75 73 GLY A O 1
ATOM 570 N N . LYS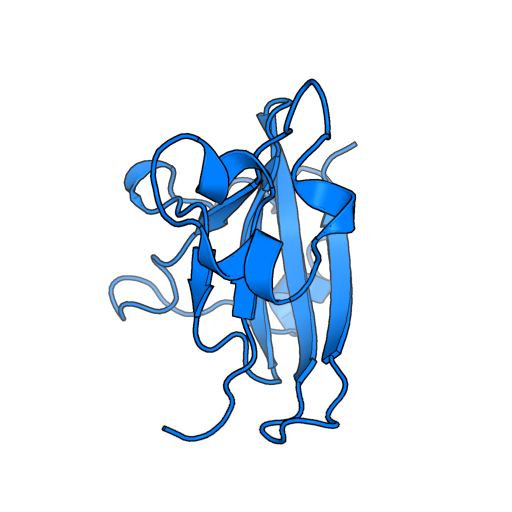 A 1 74 ? 2.648 9.504 3.527 1.00 89.69 74 LYS A N 1
ATOM 571 C CA . LYS A 1 74 ? 3.319 9.691 2.231 1.00 89.69 74 LYS A CA 1
ATOM 572 C C . LYS A 1 74 ? 2.556 9.001 1.111 1.00 89.69 74 LYS A C 1
ATOM 574 O O . LYS A 1 74 ? 2.085 7.882 1.258 1.00 89.69 74 LYS A O 1
ATOM 579 N N . LYS A 1 75 ? 2.524 9.642 -0.060 1.00 89.44 75 LYS A N 1
ATOM 580 C CA . LYS A 1 75 ? 1.945 9.096 -1.303 1.00 89.44 75 LYS A CA 1
ATOM 581 C C . LYS A 1 75 ? 2.801 8.002 -1.954 1.00 89.44 75 LYS A C 1
ATOM 583 O O . LYS A 1 75 ? 2.449 7.503 -3.018 1.00 89.44 75 LYS A O 1
ATOM 588 N N . LYS A 1 76 ? 3.930 7.666 -1.330 1.00 89.31 76 LYS A N 1
ATOM 589 C CA . LYS A 1 76 ? 4.845 6.609 -1.734 1.00 89.31 76 LYS A CA 1
ATOM 590 C C . LYS A 1 76 ? 5.497 6.001 -0.502 1.00 89.31 76 LYS A C 1
ATOM 592 O O . LYS A 1 76 ? 6.046 6.739 0.316 1.00 89.31 76 LYS A O 1
ATOM 597 N N . PHE A 1 77 ? 5.499 4.678 -0.421 1.00 89.62 77 PHE A N 1
ATOM 598 C CA . PHE A 1 77 ? 6.223 3.923 0.596 1.00 89.62 77 PHE A CA 1
ATOM 599 C C . PHE A 1 77 ? 7.313 3.092 -0.083 1.00 89.62 77 PHE A C 1
ATOM 601 O O . PHE A 1 77 ? 7.014 2.199 -0.876 1.00 89.62 77 PHE A O 1
ATOM 608 N N . ARG A 1 78 ? 8.585 3.396 0.194 1.00 88.44 78 ARG A N 1
ATOM 609 C CA . ARG A 1 78 ? 9.724 2.598 -0.292 1.00 88.44 78 ARG A CA 1
ATOM 610 C C . ARG A 1 78 ? 10.084 1.539 0.748 1.00 88.44 78 ARG A C 1
ATOM 612 O O . ARG A 1 78 ? 9.840 1.748 1.927 1.00 88.44 78 ARG A O 1
ATOM 619 N N . TRP A 1 79 ? 10.693 0.436 0.316 1.00 88.19 79 TRP A N 1
ATOM 620 C CA . TRP A 1 79 ? 11.119 -0.650 1.208 1.00 88.19 79 TRP A CA 1
ATOM 621 C C . TRP A 1 79 ? 9.957 -1.315 1.957 1.00 88.19 79 TRP A C 1
ATOM 623 O O . TRP A 1 79 ? 10.054 -1.599 3.152 1.00 88.19 79 TRP A O 1
ATOM 633 N N . ALA A 1 80 ? 8.860 -1.596 1.248 1.00 91.38 80 ALA A N 1
ATOM 634 C CA . ALA A 1 80 ? 7.763 -2.427 1.746 1.00 91.38 80 ALA A CA 1
ATOM 635 C C . ALA A 1 80 ? 8.195 -3.906 1.775 1.00 91.38 80 ALA A C 1
ATOM 637 O O . ALA A 1 80 ? 7.766 -4.710 0.954 1.00 91.38 80 ALA A O 1
ATOM 638 N N . THR A 1 81 ? 9.135 -4.247 2.656 1.00 92.19 81 THR A N 1
ATOM 639 C CA . THR A 1 81 ? 9.724 -5.589 2.748 1.00 92.19 81 THR A CA 1
ATOM 640 C C . THR A 1 81 ? 8.818 -6.561 3.498 1.00 92.19 81 THR A C 1
ATOM 642 O O . THR A 1 81 ? 7.974 -6.153 4.295 1.00 92.19 81 THR A O 1
ATOM 645 N N . THR A 1 82 ? 9.039 -7.857 3.276 1.00 93.81 82 THR A N 1
ATOM 646 C CA . THR A 1 82 ? 8.367 -8.954 3.986 1.00 93.81 82 THR A CA 1
ATOM 647 C C . THR A 1 82 ? 8.320 -8.729 5.502 1.00 93.81 82 THR A C 1
ATOM 649 O O . THR A 1 82 ? 9.324 -8.357 6.110 1.00 93.81 82 THR A O 1
ATOM 652 N N . GLY A 1 83 ? 7.153 -8.971 6.100 1.00 91.25 83 GLY A N 1
ATOM 653 C CA . GLY A 1 83 ? 6.875 -8.852 7.531 1.00 91.25 83 GLY A CA 1
ATOM 654 C C . GLY A 1 83 ? 6.453 -7.456 7.998 1.00 91.25 83 GLY A C 1
ATOM 655 O O . GLY A 1 83 ? 6.023 -7.319 9.142 1.00 91.25 83 GLY A O 1
ATOM 656 N N . LYS A 1 84 ? 6.541 -6.418 7.151 1.00 91.00 84 LYS A N 1
ATOM 657 C CA . LYS A 1 84 ? 6.137 -5.062 7.549 1.00 91.00 84 LYS A CA 1
ATOM 658 C C . LYS A 1 84 ? 4.627 -4.937 7.699 1.00 91.00 84 LYS A C 1
ATOM 660 O O . LYS A 1 84 ? 3.867 -5.410 6.852 1.00 91.00 84 LYS A O 1
ATOM 665 N N . ILE A 1 85 ? 4.223 -4.210 8.737 1.00 90.75 85 ILE A N 1
ATOM 666 C CA . ILE A 1 85 ? 2.857 -3.732 8.926 1.00 90.75 85 ILE A CA 1
ATOM 667 C C . ILE A 1 85 ? 2.835 -2.225 8.678 1.00 90.75 85 ILE A C 1
ATOM 669 O O . ILE A 1 85 ? 3.548 -1.476 9.343 1.00 90.75 85 ILE A O 1
ATOM 673 N N . ILE A 1 86 ? 2.043 -1.787 7.701 1.00 91.44 86 ILE A N 1
ATOM 674 C CA . ILE A 1 86 ? 2.031 -0.407 7.207 1.00 91.44 86 ILE A CA 1
ATOM 675 C C . ILE A 1 86 ? 0.622 0.173 7.386 1.00 91.44 86 ILE A C 1
ATOM 677 O O . ILE A 1 86 ? -0.302 -0.245 6.679 1.00 91.44 86 ILE A O 1
ATOM 681 N N . PRO A 1 87 ? 0.434 1.136 8.302 1.00 90.62 87 PRO A N 1
ATOM 682 C CA . PRO A 1 87 ? -0.807 1.887 8.405 1.00 90.62 87 PRO A CA 1
ATOM 683 C C . PRO A 1 87 ? -1.012 2.788 7.192 1.00 90.62 87 PRO A C 1
ATOM 685 O O . PRO A 1 87 ? -0.060 3.349 6.643 1.00 90.62 87 PRO A O 1
ATOM 688 N N . PHE A 1 88 ? -2.262 2.956 6.774 1.00 90.69 88 PHE A N 1
ATOM 689 C CA . PHE A 1 88 ? -2.600 3.850 5.674 1.00 90.69 88 PHE A CA 1
ATOM 690 C C . PHE A 1 88 ? -3.965 4.509 5.845 1.00 90.69 88 PHE A C 1
ATOM 692 O O . PHE A 1 88 ? -4.827 4.027 6.578 1.00 90.69 88 PHE A O 1
ATOM 699 N N . ILE A 1 89 ? -4.169 5.594 5.101 1.00 90.81 89 ILE A N 1
ATOM 700 C CA . ILE A 1 89 ? -5.471 6.234 4.910 1.00 90.81 89 ILE A CA 1
ATOM 701 C C . ILE A 1 89 ? -5.771 6.378 3.417 1.00 90.81 89 ILE A C 1
ATOM 703 O O . ILE A 1 89 ? -4.909 6.744 2.611 1.00 90.81 89 ILE A O 1
ATOM 707 N N . THR A 1 90 ? -7.006 6.073 3.039 1.00 90.38 90 THR A N 1
ATOM 708 C CA . THR A 1 90 ? -7.519 6.263 1.676 1.00 90.38 90 THR A CA 1
ATOM 709 C C . THR A 1 90 ? -7.922 7.719 1.432 1.00 90.38 90 THR A C 1
ATOM 711 O O . THR A 1 90 ? -8.178 8.473 2.370 1.00 90.38 90 THR A O 1
ATOM 714 N N . GLY A 1 91 ? -8.071 8.116 0.167 1.00 86.31 91 GLY A N 1
ATOM 715 C CA . GLY A 1 91 ? -8.571 9.446 -0.205 1.00 86.31 91 GLY A CA 1
ATOM 716 C C . GLY A 1 91 ? -9.987 9.745 0.299 1.00 86.31 91 GLY A C 1
ATOM 717 O O . GLY A 1 91 ? -10.346 10.906 0.447 1.00 86.31 91 GLY A O 1
ATOM 718 N N . ALA A 1 92 ? -10.766 8.710 0.628 1.00 86.94 92 ALA A N 1
ATOM 719 C CA . ALA A 1 92 ? -12.082 8.832 1.254 1.00 86.94 92 ALA A CA 1
ATOM 720 C C . ALA A 1 92 ? -12.021 8.949 2.793 1.00 86.94 92 ALA A C 1
ATOM 722 O O . ALA A 1 92 ? -13.059 8.951 3.446 1.00 86.94 92 ALA A O 1
ATOM 723 N N . GLY A 1 93 ? -10.824 8.998 3.385 1.00 87.12 93 GLY A N 1
ATOM 724 C CA . GLY A 1 93 ? -10.629 9.102 4.833 1.00 87.12 93 GLY A CA 1
ATOM 725 C C . GLY A 1 93 ? -10.706 7.776 5.594 1.00 87.12 93 GLY A C 1
ATOM 726 O O . GLY A 1 93 ? -10.558 7.780 6.811 1.00 87.12 93 GLY A O 1
ATOM 727 N N . LYS A 1 94 ? -10.897 6.637 4.912 1.00 86.88 94 LYS A N 1
ATOM 728 C CA . LYS A 1 94 ? -10.893 5.318 5.569 1.00 86.88 94 LYS A CA 1
ATOM 729 C C . LYS A 1 94 ? -9.482 4.907 5.965 1.00 86.88 94 LYS A C 1
ATOM 731 O O . LYS A 1 94 ? -8.590 4.951 5.114 1.00 86.88 94 LYS A O 1
ATOM 736 N N . LEU A 1 95 ? -9.317 4.476 7.211 1.00 87.75 95 LEU A N 1
ATOM 737 C CA . LEU A 1 95 ? -8.066 3.953 7.753 1.00 87.75 95 LEU A CA 1
ATOM 738 C C . LEU A 1 95 ? -7.935 2.448 7.504 1.00 87.75 95 LEU A C 1
ATOM 740 O O . LEU A 1 95 ? -8.929 1.720 7.418 1.00 87.75 95 LEU A O 1
ATOM 744 N N . GLY A 1 96 ? -6.696 1.984 7.399 1.00 88.31 96 GLY A N 1
ATOM 745 C CA . GLY A 1 96 ? -6.387 0.584 7.163 1.00 88.31 96 GLY A CA 1
ATOM 746 C C . GLY A 1 96 ? -4.980 0.188 7.595 1.00 88.31 96 GLY A C 1
ATOM 747 O O . GLY A 1 96 ? -4.129 1.027 7.892 1.00 88.31 96 GLY A O 1
ATOM 748 N N . LEU A 1 97 ? -4.743 -1.120 7.597 1.00 89.50 97 LEU A N 1
ATOM 749 C CA . LEU A 1 97 ? -3.436 -1.736 7.792 1.00 89.50 97 LEU A CA 1
ATOM 750 C C . LEU A 1 97 ? -3.117 -2.634 6.596 1.00 89.50 97 LEU A C 1
ATOM 752 O O . LEU A 1 97 ? -3.982 -3.369 6.111 1.00 89.50 97 LEU A O 1
ATOM 756 N N . ILE A 1 98 ? -1.866 -2.597 6.154 1.00 91.94 98 ILE A N 1
ATOM 757 C CA . ILE A 1 98 ? -1.292 -3.540 5.192 1.00 91.94 98 ILE A CA 1
ATOM 758 C C . ILE A 1 98 ? -0.316 -4.435 5.942 1.00 91.94 98 ILE A C 1
ATOM 760 O O . ILE A 1 98 ? 0.535 -3.925 6.663 1.00 91.94 98 ILE A O 1
ATOM 764 N N . HIS A 1 99 ? -0.391 -5.744 5.731 1.00 92.88 99 HIS A N 1
ATOM 765 C CA . HIS A 1 99 ? 0.648 -6.693 6.114 1.00 92.88 99 HIS A CA 1
ATOM 766 C C . HIS A 1 99 ? 1.352 -7.194 4.856 1.00 92.88 99 HIS A C 1
ATOM 768 O O . HIS A 1 99 ? 0.729 -7.800 3.985 1.00 92.88 99 HIS A O 1
ATOM 774 N N . VAL A 1 100 ? 2.655 -6.941 4.747 1.00 94.44 100 VAL A N 1
ATOM 775 C CA . VAL A 1 100 ? 3.469 -7.438 3.634 1.00 94.44 100 VAL A CA 1
ATOM 776 C C . VAL A 1 100 ? 3.854 -8.890 3.906 1.00 94.44 100 VAL A C 1
ATOM 778 O O . VAL A 1 100 ? 4.884 -9.165 4.517 1.00 94.44 100 VAL A O 1
ATOM 781 N N . VAL A 1 101 ? 3.034 -9.828 3.438 1.00 94.69 101 VAL A N 1
ATOM 782 C CA . VAL A 1 101 ? 3.248 -11.274 3.621 1.00 94.69 101 VAL A CA 1
ATOM 783 C C . VAL A 1 101 ? 4.525 -11.740 2.924 1.00 94.69 101 VAL A C 1
ATOM 785 O O . VAL A 1 101 ? 5.277 -12.546 3.468 1.00 94.69 101 VAL A O 1
ATOM 788 N N . ARG A 1 102 ? 4.780 -11.231 1.714 1.00 94.75 102 ARG A N 1
ATOM 789 C CA . ARG A 1 102 ? 6.003 -11.499 0.946 1.00 94.75 102 ARG A CA 1
ATOM 790 C C . ARG A 1 102 ? 6.290 -10.339 0.007 1.00 94.75 102 ARG A C 1
ATOM 792 O O . ARG A 1 102 ? 5.375 -9.853 -0.647 1.00 94.75 102 ARG A O 1
ATOM 799 N N . ALA A 1 103 ? 7.548 -9.938 -0.110 1.00 94.12 103 ALA A N 1
ATOM 800 C CA . ALA A 1 103 ? 7.998 -8.994 -1.120 1.00 94.12 103 ALA A CA 1
ATOM 801 C C . ALA A 1 103 ? 9.374 -9.400 -1.650 1.00 94.12 103 ALA A C 1
ATOM 803 O O . ALA A 1 103 ? 10.361 -9.386 -0.910 1.00 94.12 103 ALA A O 1
ATOM 804 N N . ASP A 1 104 ? 9.425 -9.756 -2.928 1.00 91.50 104 ASP A N 1
ATOM 805 C CA . ASP A 1 104 ? 10.666 -10.124 -3.598 1.00 91.50 104 ASP A CA 1
ATOM 806 C C . ASP A 1 104 ? 11.488 -8.860 -3.932 1.00 91.50 104 ASP A C 1
ATOM 808 O O . ASP A 1 104 ? 10.942 -7.797 -4.229 1.00 91.50 104 ASP A O 1
ATOM 812 N N . SER A 1 105 ? 12.819 -8.963 -3.887 1.00 86.88 105 SER A N 1
ATOM 813 C CA . SER A 1 105 ? 13.756 -7.858 -4.171 1.00 86.88 105 SER A CA 1
ATOM 814 C C . SER A 1 105 ? 14.437 -7.998 -5.536 1.00 86.88 105 SER A C 1
ATOM 816 O O . SER A 1 105 ? 15.604 -7.637 -5.701 1.00 86.88 105 SER A O 1
ATOM 818 N N . VAL A 1 106 ? 13.732 -8.603 -6.491 1.00 86.75 106 VAL A N 1
ATOM 819 C CA . VAL A 1 106 ? 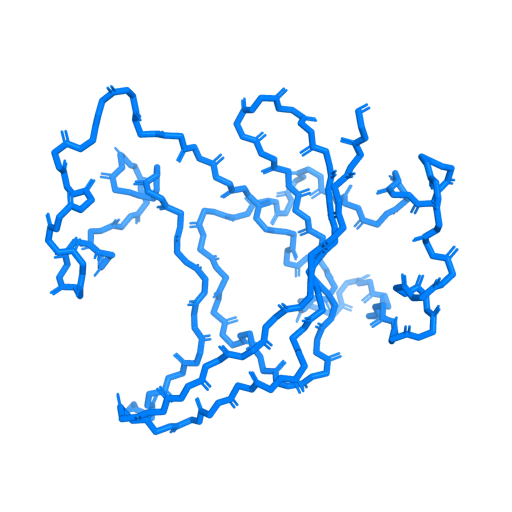14.167 -8.805 -7.879 1.00 86.75 106 VAL A CA 1
ATOM 820 C C . VAL A 1 106 ? 13.171 -8.130 -8.820 1.00 86.75 106 VAL A C 1
ATOM 822 O O . VAL A 1 106 ? 12.013 -7.923 -8.467 1.00 86.75 106 VAL A O 1
ATOM 825 N N . ASP A 1 107 ? 13.626 -7.755 -10.008 1.00 81.56 107 ASP A N 1
ATOM 826 C CA . ASP A 1 107 ? 12.848 -7.019 -11.016 1.00 81.56 107 ASP A CA 1
ATOM 827 C C . ASP A 1 107 ? 11.626 -7.790 -11.539 1.00 81.56 107 ASP A C 1
ATOM 829 O O . ASP A 1 107 ? 10.591 -7.204 -11.842 1.00 81.56 107 ASP A O 1
ATOM 833 N N . THR A 1 108 ? 11.743 -9.110 -11.590 1.00 86.19 108 THR A N 1
ATOM 834 C CA . THR A 1 108 ? 10.713 -10.081 -11.983 1.00 86.19 108 THR A CA 1
ATOM 835 C C . THR A 1 108 ? 9.931 -10.628 -10.786 1.00 86.19 108 THR A C 1
ATOM 837 O O . THR A 1 108 ? 9.213 -11.622 -10.897 1.00 86.19 108 THR A O 1
ATOM 840 N N . GLY A 1 109 ? 10.101 -9.997 -9.625 1.00 88.19 109 GLY A N 1
ATOM 841 C CA . GLY A 1 109 ? 9.560 -10.439 -8.354 1.00 88.19 109 GLY A CA 1
ATOM 842 C C . GLY A 1 109 ? 8.066 -10.178 -8.192 1.00 88.19 109 GLY A C 1
ATOM 843 O O . GLY A 1 109 ? 7.425 -9.467 -8.965 1.00 88.19 109 GLY A O 1
ATOM 844 N N . SER A 1 110 ? 7.515 -10.747 -7.127 1.00 90.75 110 SER A N 1
ATOM 845 C CA . SER A 1 110 ? 6.125 -10.590 -6.718 1.00 90.75 110 SER A CA 1
ATOM 846 C C . SER A 1 110 ? 6.023 -10.011 -5.308 1.00 90.75 110 SER A C 1
ATOM 848 O O . SER A 1 110 ? 6.922 -10.154 -4.476 1.00 90.75 110 SER A O 1
ATOM 850 N N . MET A 1 111 ? 4.890 -9.375 -5.020 1.00 92.88 111 MET A N 1
ATOM 851 C CA . MET A 1 111 ? 4.515 -8.977 -3.668 1.00 92.88 111 MET A CA 1
ATOM 852 C C . MET A 1 111 ? 3.146 -9.563 -3.330 1.00 92.88 111 MET A C 1
ATOM 854 O O . MET A 1 111 ? 2.226 -9.512 -4.144 1.00 92.88 111 MET A O 1
ATOM 858 N N . ILE A 1 112 ? 3.019 -10.10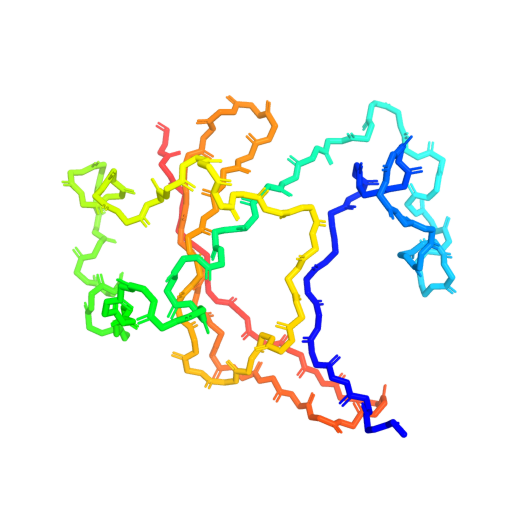5 -2.122 1.00 94.94 112 ILE A N 1
ATOM 859 C CA . ILE A 1 112 ? 1.764 -10.556 -1.525 1.00 94.94 112 ILE A CA 1
ATOM 860 C C . ILE A 1 112 ? 1.507 -9.686 -0.301 1.00 94.94 112 ILE A C 1
ATOM 862 O O . ILE A 1 112 ? 2.372 -9.567 0.572 1.00 94.94 112 ILE A O 1
ATOM 866 N N . ILE A 1 113 ? 0.316 -9.095 -0.245 1.00 94.62 113 ILE A N 1
ATOM 867 C CA . ILE A 1 113 ? -0.133 -8.273 0.874 1.00 94.62 113 ILE A CA 1
ATOM 868 C C . ILE A 1 113 ? -1.506 -8.725 1.363 1.00 94.62 113 ILE A C 1
ATOM 870 O O . ILE A 1 113 ? -2.378 -9.032 0.552 1.00 94.62 113 ILE A O 1
ATOM 874 N N . ASP A 1 114 ? -1.699 -8.679 2.677 1.00 93.50 114 ASP A N 1
ATOM 875 C CA . ASP A 1 114 ? -3.021 -8.720 3.296 1.00 93.50 114 ASP A CA 1
ATOM 876 C C . ASP A 1 114 ? -3.437 -7.296 3.662 1.00 93.50 114 ASP A C 1
ATOM 878 O O . ASP A 1 114 ? -2.617 -6.491 4.113 1.00 93.50 114 ASP A O 1
ATOM 882 N N . VAL A 1 115 ? -4.717 -6.977 3.487 1.00 90.06 115 VAL A N 1
ATOM 883 C CA . VAL A 1 115 ? -5.242 -5.629 3.725 1.00 90.06 115 VAL A CA 1
ATOM 884 C C . VAL A 1 115 ? -6.468 -5.700 4.623 1.00 90.06 115 VAL A C 1
ATOM 886 O O . VAL A 1 115 ? -7.396 -6.465 4.363 1.00 90.06 115 VAL A O 1
ATOM 889 N N . LYS A 1 116 ? -6.486 -4.863 5.663 1.00 88.06 116 LYS A N 1
ATOM 890 C CA . LYS A 1 116 ? -7.654 -4.619 6.518 1.00 88.06 116 LYS A CA 1
ATOM 891 C C . LYS A 1 116 ? -8.040 -3.149 6.422 1.00 88.06 116 LYS A C 1
ATOM 893 O O . LYS A 1 116 ? -7.178 -2.286 6.570 1.00 88.06 116 LYS A O 1
ATOM 898 N N . ILE A 1 117 ? -9.316 -2.868 6.168 1.00 85.38 117 ILE A N 1
ATOM 899 C CA . ILE A 1 117 ? -9.864 -1.510 6.033 1.00 85.38 117 ILE A CA 1
ATOM 900 C C . ILE A 1 117 ? -11.058 -1.384 6.977 1.00 85.38 117 ILE A C 1
ATOM 902 O O . ILE A 1 117 ? -11.877 -2.300 7.038 1.00 85.38 117 ILE A O 1
ATOM 906 N N . GLN A 1 118 ? -11.148 -0.256 7.681 1.00 78.38 118 GLN A N 1
ATOM 907 C CA . GLN A 1 118 ? -12.333 0.129 8.452 1.00 78.38 118 GLN A CA 1
ATOM 908 C C . GLN A 1 118 ? -13.580 0.156 7.550 1.00 78.38 118 GLN A C 1
ATOM 910 O O . GLN A 1 118 ? -13.537 0.707 6.441 1.00 78.38 118 GLN A O 1
ATOM 915 N N . GLN A 1 119 ? -14.675 -0.460 8.009 1.00 64.56 119 GLN A N 1
ATOM 916 C CA . GLN A 1 119 ? -15.938 -0.485 7.261 1.00 64.56 119 GLN A CA 1
ATOM 917 C C . GLN A 1 119 ? -16.614 0.883 7.252 1.00 64.56 119 GLN A C 1
ATOM 919 O O . GLN A 1 119 ? -16.753 1.499 8.324 1.00 64.56 119 GLN A O 1
#

Radius of gyration: 14.29 Å; chains: 1; bounding box: 36×28×36 Å

Foldseek 3Di:
DFAWDKDAALCCVVPNDDVCCVVVVVSVPDPPRKAKWKACCCVVPVDPFDFVVLVVVCPAPPSQPPPDDPVRTDNMDTRLAAGGWIWMAISVGKIKIKHFNHWDRHPPTDTDIDIDIHD

pLDDT: mean 83.43, std 10.33, range [49.53, 94.94]